Protein AF-A0A9E2B7K2-F1 (afdb_monomer)

Solvent-accessible surface area (backbone atoms only — not comparable to full-atom values): 5630 Å² total; per-residue (Å²): 133,81,83,79,79,67,84,78,47,49,92,64,52,35,72,87,62,31,45,34,38,40,32,22,18,35,47,49,68,84,47,59,62,94,81,31,97,76,10,60,50,76,37,79,56,21,29,41,33,19,33,96,91,39,82,70,49,77,45,58,26,92,78,35,62,93,36,62,36,91,84,44,46,76,45,84,40,73,95,38,82,48,60,77,82,86,84,85,91,80,132

Sequence (91 aa):
MADHFMTIVASSLDNDSCDTAIRASFLHFKFDPDKSGNAHEYLDDGLLILRQGHVQMLVEAAEWIDHLPDGTVFYDYSGRLVMPGFIDTHT

Radius of gyration: 14.84 Å; Cα contacts (8 Å, |Δi|>4): 156; chains: 1; bounding box: 31×30×40 Å

Foldseek 3Di:
DDPPPPPDAQQRDELQQAQEKEWEWEKEACDDVVVDVPRMDIALTWMFGDDPNDTPDIGHCVRHVVSHYPNRHYHYPYVDYDYPDDDDPDD

Secondary structure (DSSP, 8-state):
---------GGG--TTT-SEEEEEEEEEESS-TTT-TT-EEEEEEEEEEEETTEEEEEEEHHHHGGGPPTT-EEEEEEEEEE-PPP--S--

Nearest PDB structures (foldseek):
  6ohc-assembly1_A  TM=8.811E-01  e=1.470E-04  Escherichia coli K-12
  6ohb-assembly2_D  TM=8.812E-01  e=2.316E-04  Escherichia coli K-12
  6ohc-assembly1_B  TM=8.826E-01  e=3.002E-04  Escherichia coli K-12
  6ohc-assembly2_C  TM=8.820E-01  e=4.154E-04  Escherichia coli K-12
  6ohc-assembly2_D  TM=8.862E-01  e=1.337E-03  Escherichia coli K-12

Mean predicted aligned error: 5.16 Å

pLDDT: mean 91.29, std 14.31, range [33.66, 98.81]

Structure (mmCIF, N/CA/C/O backbone):
data_AF-A0A9E2B7K2-F1
#
_entry.id   AF-A0A9E2B7K2-F1
#
loop_
_atom_site.group_PDB
_atom_site.id
_atom_site.type_symbol
_atom_site.label_atom_id
_atom_site.label_alt_id
_atom_site.label_comp_id
_atom_site.label_asym_id
_atom_site.label_entity_id
_atom_site.label_seq_id
_atom_site.pdbx_PDB_ins_code
_atom_site.Cartn_x
_atom_site.Cartn_y
_atom_site.Cartn_z
_atom_site.occupancy
_atom_site.B_iso_or_equiv
_atom_site.auth_seq_id
_atom_site.auth_comp_id
_atom_site.auth_asym_id
_atom_site.auth_atom_id
_atom_site.pdbx_PDB_model_num
ATOM 1 N N . MET A 1 1 ? 23.136 15.670 12.534 1.00 37.62 1 MET A N 1
ATOM 2 C CA . MET A 1 1 ? 21.727 15.372 12.845 1.00 37.62 1 MET A CA 1
ATOM 3 C C . MET A 1 1 ? 21.482 14.019 12.219 1.00 37.62 1 MET A C 1
ATOM 5 O O . MET A 1 1 ? 21.506 13.940 11.003 1.00 37.62 1 MET A O 1
ATOM 9 N N . ALA A 1 2 ? 21.559 12.954 13.013 1.00 33.66 2 ALA A N 1
ATOM 10 C CA . ALA A 1 2 ? 21.558 11.600 12.471 1.00 33.66 2 ALA A CA 1
ATOM 11 C C . ALA A 1 2 ? 20.144 11.271 11.989 1.00 33.66 2 ALA A C 1
ATOM 13 O O . ALA A 1 2 ? 19.215 11.342 12.792 1.00 33.66 2 ALA A O 1
ATOM 14 N N . ASP A 1 3 ? 20.002 10.942 10.706 1.00 41.84 3 ASP A N 1
ATOM 15 C CA . ASP A 1 3 ? 18.792 10.322 10.175 1.00 41.84 3 ASP A CA 1
ATOM 16 C C . ASP A 1 3 ? 18.603 8.993 10.904 1.00 41.84 3 ASP A C 1
ATOM 18 O O . ASP A 1 3 ? 19.312 8.012 10.675 1.00 41.84 3 ASP A O 1
ATOM 22 N N . HIS A 1 4 ? 17.684 8.993 11.863 1.00 44.53 4 HIS A N 1
ATOM 23 C CA . HIS A 1 4 ? 17.267 7.810 12.592 1.00 44.53 4 HIS A CA 1
ATOM 24 C C . HIS A 1 4 ? 16.289 7.039 11.700 1.00 44.53 4 HIS A C 1
ATOM 26 O O . HIS A 1 4 ? 15.097 6.977 11.976 1.00 44.53 4 HIS A O 1
ATOM 32 N N . PHE A 1 5 ? 16.787 6.467 10.600 1.00 47.41 5 PHE A N 1
ATOM 33 C CA . PHE A 1 5 ? 16.099 5.357 9.943 1.00 47.41 5 PHE A CA 1
ATOM 34 C C . PHE A 1 5 ? 16.204 4.158 10.892 1.00 47.41 5 PHE A C 1
ATOM 36 O O . PHE A 1 5 ? 17.077 3.301 10.762 1.00 47.41 5 PHE A O 1
ATOM 43 N N . MET A 1 6 ? 15.367 4.150 11.930 1.00 52.44 6 MET A N 1
ATOM 44 C CA . MET A 1 6 ? 15.090 2.928 12.662 1.00 52.44 6 MET A CA 1
ATOM 45 C C . MET A 1 6 ? 14.435 1.970 11.680 1.00 52.44 6 MET A C 1
ATOM 47 O O . MET A 1 6 ? 13.407 2.285 11.086 1.00 52.44 6 MET A O 1
ATOM 51 N N . THR A 1 7 ? 15.042 0.803 11.498 1.00 62.03 7 THR A N 1
ATOM 52 C CA . THR A 1 7 ? 14.355 -0.335 10.900 1.00 62.03 7 THR A CA 1
ATOM 53 C C . THR A 1 7 ? 13.177 -0.667 11.808 1.00 62.03 7 THR A C 1
ATOM 55 O O . THR A 1 7 ? 13.356 -1.303 12.846 1.00 62.03 7 THR A O 1
ATOM 58 N N . ILE A 1 8 ? 11.988 -0.181 11.457 1.00 68.62 8 ILE A N 1
ATOM 59 C CA . ILE A 1 8 ? 10.749 -0.569 12.125 1.00 68.62 8 ILE A CA 1
ATOM 60 C C . ILE A 1 8 ? 10.543 -2.055 11.826 1.00 68.62 8 ILE A C 1
ATOM 62 O O . ILE A 1 8 ? 10.646 -2.484 10.677 1.00 68.62 8 ILE A O 1
ATOM 66 N N . VAL A 1 9 ? 10.297 -2.842 12.869 1.00 79.94 9 VAL A N 1
ATOM 67 C CA . VAL A 1 9 ? 9.894 -4.250 12.775 1.00 79.94 9 VAL A CA 1
ATOM 68 C C . VAL A 1 9 ? 8.442 -4.360 13.228 1.00 79.94 9 VAL A C 1
ATOM 70 O O . VAL A 1 9 ? 7.982 -3.502 13.974 1.00 79.94 9 VAL A O 1
ATOM 73 N N . ALA A 1 10 ?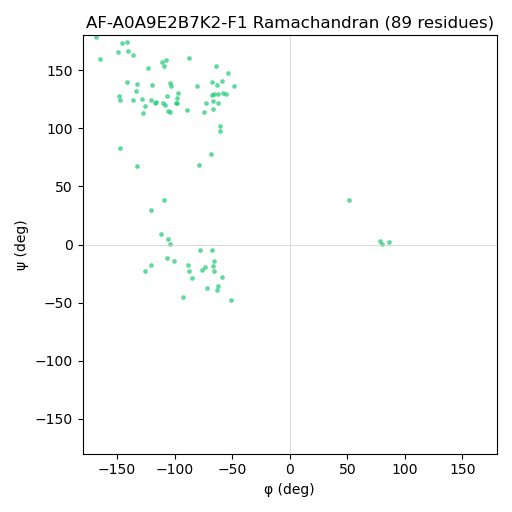 7.714 -5.398 12.811 1.00 78.50 10 ALA A N 1
ATOM 74 C CA . ALA A 1 10 ? 6.268 -5.480 13.044 1.00 78.50 10 ALA A CA 1
ATOM 75 C C . ALA A 1 10 ? 5.886 -5.248 14.514 1.00 78.50 10 ALA A C 1
ATOM 77 O O . ALA A 1 10 ? 5.085 -4.376 14.826 1.00 78.50 1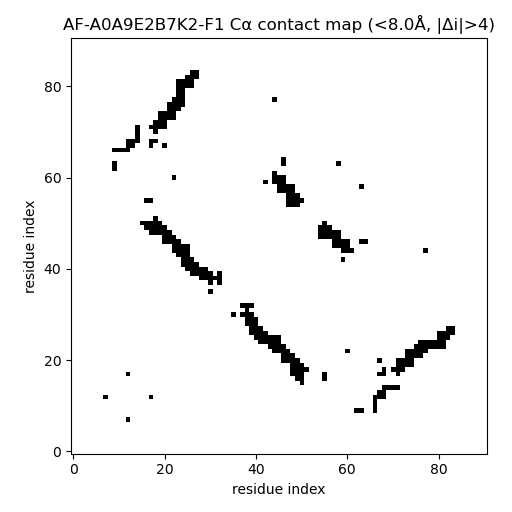0 ALA A O 1
ATOM 78 N N . SER A 1 11 ? 6.578 -5.911 15.442 1.00 82.31 11 SER A N 1
ATOM 79 C CA . SER A 1 11 ? 6.345 -5.770 16.883 1.00 82.31 11 SER A CA 1
ATOM 80 C C . SER A 1 11 ? 6.708 -4.404 17.487 1.00 82.31 11 SER A C 1
ATOM 82 O O . SER A 1 11 ? 6.532 -4.225 18.688 1.00 82.31 11 SER A O 1
ATOM 84 N N . SER A 1 12 ? 7.282 -3.481 16.713 1.00 87.00 12 SER A N 1
ATOM 85 C CA . SER A 1 12 ? 7.657 -2.136 17.154 1.00 87.00 12 SER A CA 1
ATOM 86 C C . SER A 1 12 ? 6.816 -1.031 16.514 1.00 87.00 12 SER A C 1
ATOM 88 O O . SER A 1 12 ? 7.199 0.129 16.639 1.00 87.00 12 SER A O 1
ATOM 90 N N . LEU A 1 13 ? 5.732 -1.357 15.796 1.00 89.19 13 LEU A N 1
ATOM 91 C CA . LEU A 1 13 ? 4.805 -0.333 15.317 1.00 89.19 13 LEU A CA 1
ATOM 92 C C . LEU A 1 13 ? 4.161 0.390 16.505 1.00 89.19 13 LEU A C 1
ATOM 94 O O . LEU A 1 13 ? 3.738 -0.234 17.478 1.00 89.19 13 LEU A O 1
ATOM 98 N N . ASP A 1 14 ? 4.053 1.708 16.402 1.00 90.56 14 ASP A N 1
ATOM 99 C CA . ASP A 1 14 ? 3.430 2.571 17.402 1.00 90.56 14 ASP A CA 1
ATOM 100 C C . ASP A 1 14 ? 2.713 3.760 16.743 1.00 90.56 14 ASP A C 1
ATOM 102 O O . ASP A 1 14 ? 2.806 3.980 15.534 1.00 90.56 14 ASP A O 1
ATOM 106 N N . ASN A 1 15 ? 1.984 4.549 17.533 1.00 89.00 15 ASN A N 1
ATOM 107 C CA . ASN A 1 15 ? 1.190 5.674 17.022 1.00 89.00 15 ASN A CA 1
ATOM 108 C C . ASN A 1 15 ? 2.049 6.812 16.426 1.00 89.00 15 ASN A C 1
ATOM 110 O O . ASN A 1 15 ? 1.519 7.700 15.749 1.00 89.00 15 ASN A O 1
ATOM 114 N N . ASP A 1 16 ? 3.361 6.817 16.678 1.00 89.56 16 ASP A N 1
ATOM 115 C CA . ASP A 1 16 ? 4.286 7.784 16.089 1.00 89.56 16 ASP A CA 1
ATOM 116 C C . ASP A 1 16 ? 4.753 7.344 14.700 1.00 89.56 16 ASP A C 1
ATOM 118 O O . ASP A 1 16 ? 4.996 8.200 13.847 1.00 89.56 16 ASP A O 1
ATOM 122 N N . SER A 1 17 ? 4.792 6.035 14.449 1.00 89.12 17 SER A N 1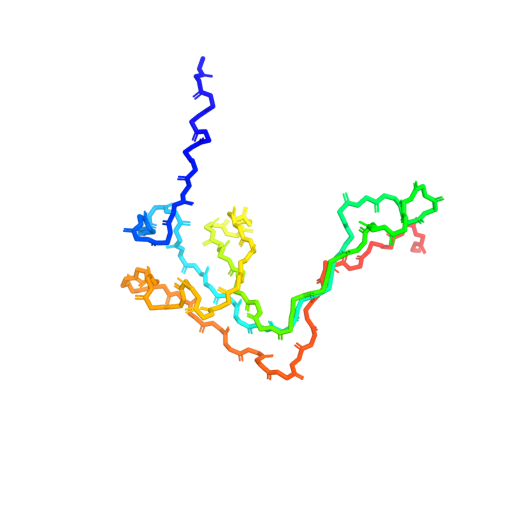
ATOM 123 C CA . SER A 1 17 ? 5.177 5.415 13.180 1.00 89.12 17 SER A CA 1
ATOM 124 C C . SER A 1 17 ? 3.999 4.964 12.309 1.00 89.12 17 SER A C 1
ATOM 126 O O . SER A 1 17 ? 4.188 4.727 11.119 1.00 89.12 17 SER A O 1
ATOM 128 N N . CYS A 1 18 ? 2.777 4.890 12.841 1.00 96.25 18 CYS A N 1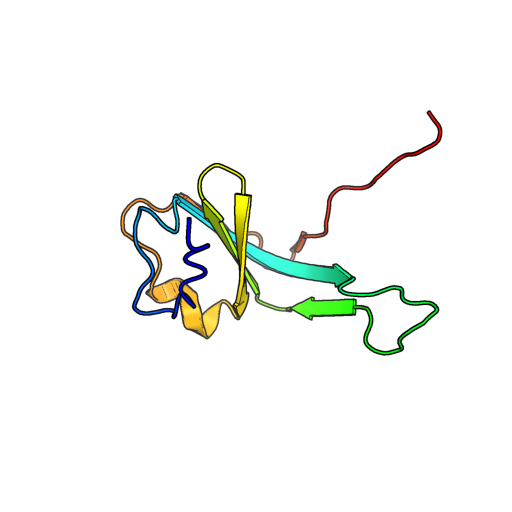
ATOM 129 C CA . CYS A 1 18 ? 1.584 4.526 12.078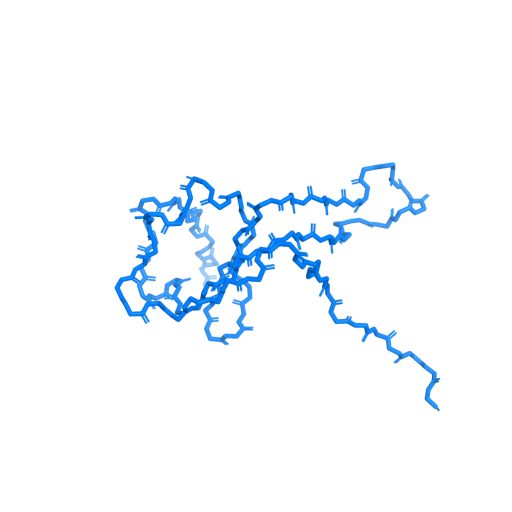 1.00 96.25 18 CYS A CA 1
ATOM 130 C C . CYS A 1 18 ? 0.334 5.246 12.599 1.00 96.25 18 CYS A C 1
ATOM 132 O O . CYS A 1 18 ? -0.018 5.138 13.769 1.00 96.25 18 CYS A O 1
ATOM 134 N N . ASP A 1 19 ? -0.361 5.963 11.711 1.00 97.19 19 ASP A N 1
ATOM 135 C CA . ASP A 1 19 ? -1.716 6.475 11.975 1.00 97.19 19 ASP A CA 1
ATOM 136 C C . ASP A 1 19 ? -2.765 5.959 10.981 1.00 97.19 19 ASP A C 1
ATOM 138 O O . ASP A 1 19 ? -3.964 6.005 11.265 1.00 97.19 19 ASP A O 1
ATOM 142 N N . THR A 1 20 ? -2.328 5.441 9.831 1.00 98.50 20 THR A N 1
ATOM 143 C CA . THR A 1 20 ? -3.196 4.902 8.786 1.00 98.50 20 THR A CA 1
ATOM 144 C C . THR A 1 20 ? -2.568 3.653 8.180 1.00 98.50 20 THR A C 1
ATOM 146 O O . THR A 1 20 ? -1.366 3.621 7.909 1.00 98.50 20 THR A O 1
ATOM 149 N N . ALA A 1 21 ? -3.391 2.644 7.909 1.00 98.44 21 ALA A N 1
ATOM 150 C CA . ALA A 1 21 ? -2.990 1.431 7.216 1.00 98.44 21 ALA A CA 1
ATOM 151 C C . ALA A 1 21 ? -3.997 1.075 6.111 1.00 98.44 21 ALA A C 1
ATOM 153 O O . ALA A 1 21 ? -5.211 1.194 6.296 1.00 98.44 21 ALA A O 1
ATOM 154 N N . ILE A 1 22 ? -3.496 0.657 4.948 1.00 98.75 22 ILE A N 1
ATOM 155 C CA . ILE A 1 22 ? -4.313 0.306 3.777 1.00 98.75 22 ILE A CA 1
ATOM 156 C C . ILE A 1 22 ? -3.954 -1.108 3.324 1.00 98.75 22 ILE A C 1
ATOM 158 O O . ILE A 1 22 ? -2.813 -1.345 2.934 1.00 98.75 22 ILE A O 1
ATOM 162 N N . ARG A 1 23 ? -4.921 -2.030 3.330 1.00 98.69 23 ARG A N 1
ATOM 163 C CA . ARG A 1 23 ? -4.763 -3.392 2.800 1.00 98.69 23 ARG A CA 1
ATOM 164 C C . ARG A 1 23 ? -5.313 -3.486 1.379 1.00 98.69 23 ARG A C 1
ATOM 166 O O . ARG A 1 23 ? -6.439 -3.057 1.135 1.00 98.69 23 ARG A O 1
ATOM 173 N N . ALA A 1 24 ? -4.538 -4.034 0.448 1.00 98.81 24 ALA A N 1
ATOM 174 C CA . ALA A 1 24 ? -4.934 -4.233 -0.949 1.00 98.81 24 ALA A CA 1
ATOM 175 C C . ALA A 1 24 ? -3.929 -5.137 -1.680 1.00 98.81 24 ALA A C 1
ATOM 177 O O . ALA A 1 24 ? -2.888 -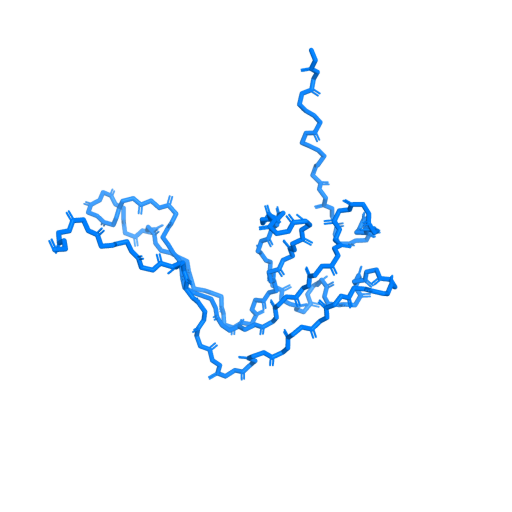5.487 -1.128 1.00 98.81 24 ALA A O 1
ATOM 178 N N . SER A 1 25 ? -4.186 -5.423 -2.956 1.00 98.81 25 SER A N 1
ATOM 179 C CA . SER A 1 25 ? -3.110 -5.814 -3.868 1.00 98.81 25 SER A CA 1
ATOM 180 C C . SER A 1 25 ? -2.387 -4.552 -4.350 1.00 98.81 25 SER A C 1
ATOM 182 O O . SER A 1 25 ? -3.035 -3.562 -4.706 1.00 98.81 25 SER A O 1
ATOM 184 N N . PHE A 1 26 ? -1.056 -4.562 -4.383 1.00 98.75 26 PHE A N 1
ATOM 185 C CA . PHE A 1 26 ? -0.231 -3.415 -4.770 1.00 98.75 26 PHE A CA 1
ATOM 186 C C . PHE A 1 26 ? 0.632 -3.738 -5.982 1.00 98.75 26 PHE A C 1
ATOM 188 O O . PHE A 1 26 ? 1.255 -4.794 -6.039 1.00 98.75 26 PHE A O 1
ATOM 195 N N . LEU A 1 27 ? 0.720 -2.797 -6.923 1.00 98.25 27 LEU A N 1
ATOM 196 C CA . LEU A 1 27 ? 1.680 -2.834 -8.026 1.00 98.25 27 LEU A CA 1
ATOM 197 C C . LEU A 1 27 ? 2.447 -1.515 -8.081 1.00 98.25 27 LEU A C 1
ATOM 199 O O . LEU A 1 27 ? 1.852 -0.441 -8.191 1.00 98.25 27 LEU A O 1
ATOM 203 N N . HIS A 1 28 ? 3.775 -1.597 -8.053 1.00 97.62 28 HIS A N 1
ATOM 204 C CA . HIS A 1 28 ? 4.647 -0.434 -8.206 1.00 97.62 28 HIS A CA 1
ATOM 205 C C . HIS A 1 28 ? 5.970 -0.794 -8.877 1.00 97.62 28 HIS A C 1
ATOM 207 O O . HIS A 1 28 ? 6.325 -1.965 -9.010 1.00 97.62 28 HIS A O 1
ATOM 213 N N . PHE A 1 29 ? 6.693 0.233 -9.318 1.00 96.62 29 PHE A N 1
ATOM 214 C CA . PHE A 1 29 ? 8.003 0.093 -9.941 1.00 96.62 29 PHE A CA 1
ATOM 215 C C . PHE A 1 29 ? 9.077 0.646 -9.005 1.00 96.62 29 PHE A C 1
ATOM 217 O O . PHE A 1 29 ? 9.042 1.815 -8.629 1.00 96.62 29 PHE A O 1
ATOM 224 N N . LYS A 1 30 ? 10.042 -0.202 -8.649 1.00 94.94 30 LYS A N 1
ATOM 225 C CA . LYS A 1 30 ? 11.213 0.140 -7.827 1.00 94.94 30 LYS A CA 1
ATOM 226 C C . LYS A 1 30 ? 12.375 0.655 -8.673 1.00 94.94 30 LYS A C 1
ATOM 228 O O . LYS A 1 30 ? 13.242 1.362 -8.166 1.00 94.94 30 LYS A O 1
ATOM 233 N N . PHE A 1 31 ? 12.397 0.299 -9.958 1.00 95.88 31 PHE A N 1
ATOM 234 C CA . PHE A 1 31 ? 13.440 0.689 -10.902 1.00 95.88 31 PHE A CA 1
ATOM 235 C C . PHE A 1 31 ? 12.855 0.998 -12.280 1.00 95.88 31 PHE A C 1
ATOM 237 O O . PHE 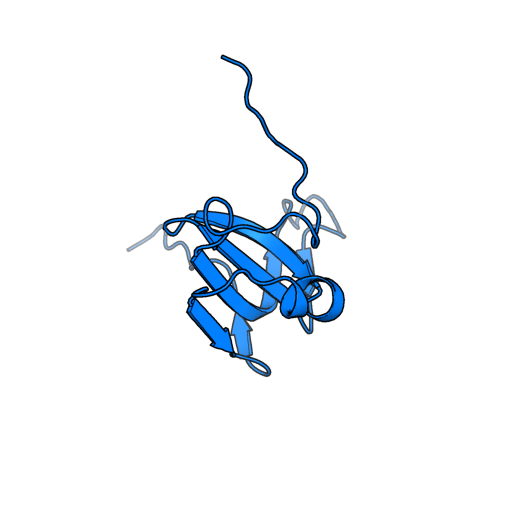A 1 31 ? 11.677 0.777 -12.545 1.00 95.88 31 PHE A O 1
ATOM 244 N N . ASP A 1 32 ? 13.720 1.482 -13.164 1.00 95.31 32 ASP A N 1
ATOM 245 C CA . ASP A 1 32 ? 13.430 1.660 -14.582 1.00 95.31 32 ASP A CA 1
ATOM 246 C C . ASP A 1 32 ? 13.235 0.284 -15.264 1.00 95.31 32 ASP A C 1
ATOM 248 O O . ASP A 1 32 ? 14.184 -0.515 -15.287 1.00 95.31 32 ASP A O 1
ATOM 252 N N . PRO A 1 33 ? 12.035 -0.023 -15.795 1.00 94.25 33 PRO A N 1
ATOM 253 C CA . PRO A 1 33 ? 11.740 -1.313 -16.415 1.00 94.25 33 PRO A CA 1
ATOM 254 C C . PRO A 1 33 ? 12.528 -1.583 -17.696 1.00 94.25 33 PRO A C 1
ATOM 256 O O . PRO A 1 33 ? 12.772 -2.748 -18.005 1.00 94.25 33 PRO A O 1
ATOM 259 N N . ASP A 1 34 ? 13.024 -0.552 -18.382 1.00 95.56 34 ASP A N 1
ATOM 260 C CA . ASP A 1 34 ? 13.876 -0.745 -19.561 1.00 95.56 34 ASP A CA 1
ATOM 261 C C . ASP A 1 34 ? 15.286 -1.218 -19.175 1.00 95.56 34 ASP A C 1
ATOM 263 O O . ASP A 1 34 ? 16.024 -1.766 -19.996 1.00 95.56 34 ASP A O 1
ATOM 267 N N . LYS A 1 35 ? 15.677 -1.017 -17.910 1.00 94.50 35 LYS A N 1
ATOM 268 C CA . LYS A 1 35 ? 17.017 -1.334 -17.394 1.00 94.50 35 LYS A CA 1
ATOM 269 C C . LYS A 1 35 ? 17.048 -2.563 -16.490 1.00 94.50 35 LYS A C 1
ATOM 271 O O . LYS A 1 35 ? 18.137 -3.036 -16.168 1.00 94.50 35 LYS A O 1
ATOM 276 N N . SER A 1 36 ? 15.896 -3.075 -16.056 1.00 93.25 36 SER A N 1
ATOM 277 C CA . SER A 1 36 ? 15.814 -4.202 -15.123 1.00 93.25 36 SER A CA 1
ATOM 278 C C . SER A 1 36 ? 14.570 -5.058 -15.355 1.00 93.25 36 SER A C 1
ATOM 280 O O . SER A 1 36 ? 13.447 -4.570 -15.288 1.00 93.25 36 SER A O 1
ATOM 282 N N . GLY A 1 37 ? 14.762 -6.373 -15.509 1.00 88.94 37 GLY A N 1
ATOM 283 C CA . GLY A 1 37 ? 13.655 -7.339 -15.556 1.00 88.94 37 GLY A CA 1
ATOM 284 C C . GLY A 1 37 ? 12.886 -7.471 -14.232 1.00 88.94 37 GLY A C 1
ATOM 285 O O . GLY A 1 37 ? 11.738 -7.899 -14.235 1.00 88.94 37 GLY A O 1
ATOM 286 N N . ASN A 1 38 ? 13.487 -7.038 -13.116 1.00 93.06 38 ASN A N 1
ATOM 287 C CA . ASN A 1 38 ? 12.887 -7.029 -11.775 1.00 93.06 38 ASN A CA 1
ATOM 288 C C . ASN A 1 38 ? 12.576 -5.591 -11.323 1.00 93.06 38 ASN A C 1
ATOM 290 O O . ASN A 1 38 ? 12.823 -5.210 -10.179 1.00 93.06 38 ASN A O 1
ATOM 294 N N . ALA A 1 39 ? 12.121 -4.754 -12.256 1.00 96.56 39 ALA A N 1
ATOM 295 C CA . ALA A 1 39 ? 11.820 -3.353 -11.988 1.00 96.56 39 ALA A CA 1
ATOM 296 C C . ALA A 1 39 ? 10.506 -3.134 -11.240 1.00 96.56 39 ALA A C 1
ATOM 298 O O . ALA A 1 39 ? 10.347 -2.085 -10.621 1.00 96.56 39 ALA A O 1
ATOM 299 N N . HIS A 1 40 ? 9.586 -4.095 -11.293 1.00 96.44 40 HIS A N 1
ATOM 300 C CA . HIS A 1 40 ? 8.295 -4.013 -10.627 1.00 96.44 40 HIS A CA 1
ATOM 301 C C . HIS A 1 40 ? 8.230 -4.944 -9.422 1.00 96.44 40 HIS A C 1
ATOM 303 O O . HIS A 1 40 ? 8.977 -5.917 -9.311 1.00 96.44 40 HIS A O 1
ATOM 309 N N . GLU A 1 41 ? 7.308 -4.634 -8.530 1.00 97.06 41 GLU A N 1
ATOM 310 C CA . GLU A 1 41 ? 6.916 -5.487 -7.428 1.00 97.06 41 GLU A CA 1
ATOM 311 C C . GLU A 1 41 ? 5.391 -5.523 -7.368 1.00 97.06 41 GLU A C 1
ATOM 313 O O . GLU A 1 41 ? 4.725 -4.488 -7.469 1.00 97.06 41 GLU A O 1
ATOM 318 N N . TYR A 1 42 ? 4.867 -6.739 -7.251 1.00 97.75 42 TYR A N 1
ATOM 319 C CA . TYR A 1 42 ? 3.458 -7.018 -7.038 1.00 97.75 42 TYR A CA 1
ATOM 320 C C . TYR A 1 42 ? 3.308 -7.716 -5.687 1.00 97.75 42 TYR A C 1
ATOM 322 O O . TYR A 1 42 ? 3.918 -8.766 -5.485 1.00 97.75 42 TYR A O 1
ATOM 330 N N . LEU A 1 43 ? 2.516 -7.136 -4.786 1.00 97.94 43 LEU A N 1
ATOM 331 C CA . LEU A 1 43 ? 2.083 -7.774 -3.541 1.00 97.94 43 LEU A CA 1
ATOM 332 C C . LEU A 1 43 ? 0.604 -8.103 -3.692 1.00 97.94 43 LEU A C 1
ATOM 334 O O . LEU A 1 43 ? -0.203 -7.199 -3.905 1.00 97.94 43 LEU A O 1
ATOM 338 N N . ASP A 1 44 ? 0.250 -9.380 -3.586 1.00 98.19 44 ASP A N 1
ATOM 339 C CA . ASP A 1 44 ? -1.143 -9.817 -3.730 1.00 98.19 44 ASP A CA 1
ATOM 340 C C . ASP A 1 44 ? -1.997 -9.408 -2.521 1.00 98.19 44 ASP A C 1
ATOM 342 O O . ASP A 1 44 ? -3.141 -8.982 -2.685 1.00 98.19 44 ASP A O 1
ATOM 346 N N . ASP A 1 45 ? -1.407 -9.465 -1.323 1.00 98.44 45 ASP A N 1
ATOM 347 C CA . ASP A 1 45 ? -2.033 -9.116 -0.048 1.00 98.44 45 ASP A CA 1
ATOM 348 C C . ASP A 1 45 ? -1.114 -8.208 0.785 1.00 98.44 45 ASP A C 1
ATOM 350 O O . ASP A 1 45 ? -0.565 -8.592 1.817 1.00 98.44 45 ASP A O 1
ATOM 354 N N . GLY A 1 46 ? -0.906 -6.986 0.296 1.00 98.38 46 GLY A N 1
ATOM 355 C CA . GLY A 1 46 ? -0.041 -6.007 0.942 1.00 98.38 46 GLY A CA 1
ATOM 356 C C . GLY A 1 46 ? -0.758 -5.158 1.992 1.00 98.38 46 GLY A C 1
ATOM 357 O O . GLY A 1 46 ? -1.980 -4.990 1.978 1.00 98.38 46 GLY A O 1
ATOM 358 N N . LEU A 1 47 ? 0.039 -4.557 2.870 1.00 98.50 47 LEU A N 1
ATOM 359 C CA . LEU A 1 47 ? -0.355 -3.556 3.850 1.00 98.50 47 LEU A CA 1
ATOM 360 C C . LEU A 1 47 ? 0.556 -2.332 3.705 1.00 98.50 47 LEU A C 1
ATOM 362 O O . LEU A 1 47 ? 1.760 -2.395 3.955 1.00 98.50 47 LEU A O 1
ATOM 366 N N . LEU A 1 48 ? -0.020 -1.212 3.278 1.00 98.38 48 LEU A N 1
ATOM 367 C CA . LEU A 1 48 ? 0.662 0.074 3.203 1.00 98.38 48 LEU A CA 1
ATOM 368 C C . LEU A 1 48 ? 0.490 0.810 4.531 1.00 98.38 48 LEU A C 1
ATOM 370 O O . LEU A 1 48 ? -0.626 1.181 4.893 1.00 98.38 48 LEU A O 1
ATOM 374 N N . ILE A 1 49 ? 1.599 1.034 5.229 1.00 98.00 49 ILE A N 1
ATOM 375 C CA . ILE A 1 49 ? 1.654 1.722 6.518 1.00 98.00 49 ILE A CA 1
ATOM 376 C C . ILE A 1 49 ? 2.041 3.179 6.275 1.00 98.00 49 ILE A C 1
ATOM 378 O O . ILE A 1 49 ? 3.058 3.480 5.638 1.00 98.00 49 ILE A O 1
ATOM 382 N N . LEU A 1 50 ? 1.216 4.087 6.789 1.00 97.69 50 LEU A N 1
ATOM 383 C CA . LEU A 1 50 ? 1.368 5.523 6.627 1.00 97.69 50 LEU A CA 1
ATOM 384 C C . LEU A 1 50 ? 1.453 6.228 7.979 1.00 97.69 50 LEU A C 1
ATOM 386 O O . LEU A 1 50 ? 0.841 5.820 8.971 1.00 97.69 50 LEU A O 1
ATOM 390 N N . ARG A 1 51 ? 2.148 7.363 7.961 1.00 96.75 51 ARG A N 1
ATOM 391 C CA . ARG A 1 51 ? 2.142 8.346 9.037 1.00 96.75 51 ARG A CA 1
ATOM 392 C C . ARG A 1 51 ? 2.025 9.741 8.451 1.00 96.75 51 ARG A C 1
ATOM 394 O O . ARG A 1 51 ? 2.839 10.122 7.612 1.00 96.75 51 ARG A O 1
ATOM 401 N N . GLN A 1 52 ? 1.022 10.502 8.884 1.00 96.38 52 GLN A N 1
ATOM 402 C CA . GLN A 1 52 ? 0.790 11.887 8.457 1.00 96.38 52 GLN A CA 1
ATOM 403 C C . GLN A 1 52 ? 0.773 12.049 6.926 1.00 96.38 52 GLN A C 1
ATOM 405 O O . GLN A 1 52 ? 1.301 13.014 6.382 1.00 96.38 52 GLN A O 1
ATOM 410 N N . GLY A 1 53 ? 0.189 11.079 6.217 1.00 95.81 53 GLY A N 1
ATOM 411 C CA . GLY A 1 53 ? 0.117 11.075 4.751 1.00 95.81 53 GLY A CA 1
ATOM 412 C C . GLY A 1 53 ? 1.404 10.655 4.028 1.00 95.8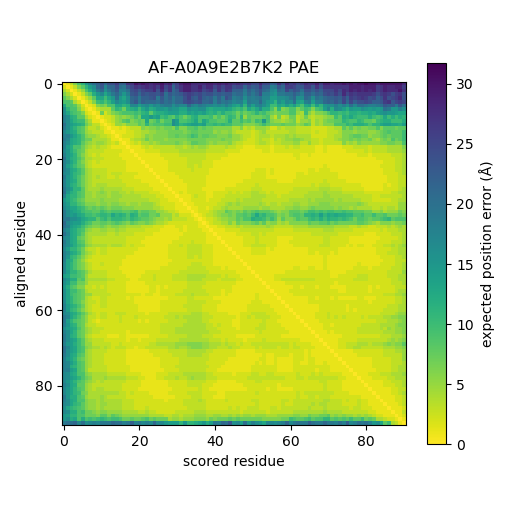1 53 GLY A C 1
ATOM 413 O O . GLY A 1 53 ? 1.421 10.642 2.799 1.00 95.81 53 GLY A O 1
ATOM 414 N N . HIS A 1 54 ? 2.460 10.275 4.750 1.00 96.56 54 HIS A N 1
ATOM 415 C CA . HIS A 1 54 ? 3.705 9.764 4.181 1.00 96.56 54 HIS A CA 1
ATOM 416 C C . HIS A 1 54 ? 3.810 8.246 4.328 1.00 96.56 54 HIS A C 1
ATOM 418 O O . HIS A 1 54 ? 3.491 7.693 5.382 1.00 96.56 54 HIS A O 1
ATOM 424 N N . VAL A 1 55 ? 4.303 7.585 3.278 1.00 96.44 55 VAL A N 1
ATOM 425 C CA . VAL A 1 55 ? 4.596 6.147 3.295 1.00 96.44 55 VAL A CA 1
ATOM 426 C C . VAL A 1 55 ? 5.750 5.873 4.247 1.00 96.44 55 VAL A C 1
ATOM 428 O O . VAL A 1 55 ? 6.834 6.424 4.070 1.00 96.44 55 VAL A O 1
ATOM 431 N N . GLN A 1 56 ? 5.510 5.006 5.228 1.00 95.81 56 GLN A N 1
ATOM 432 C CA . GLN A 1 56 ? 6.557 4.474 6.097 1.00 95.81 56 GLN A CA 1
ATOM 433 C C . GLN A 1 56 ? 7.085 3.157 5.537 1.00 95.81 56 GLN A C 1
ATOM 435 O O . GLN A 1 56 ? 8.294 2.962 5.448 1.00 95.81 56 GLN A O 1
ATOM 440 N N . MET A 1 57 ? 6.181 2.273 5.105 1.00 95.94 57 MET A N 1
ATOM 441 C CA . MET A 1 57 ? 6.535 1.002 4.475 1.00 95.94 57 MET A CA 1
ATOM 442 C C . MET A 1 57 ? 5.352 0.355 3.755 1.00 95.94 57 MET A C 1
ATOM 444 O O . MET A 1 57 ? 4.192 0.642 4.049 1.00 95.94 57 MET A O 1
ATOM 448 N N . LEU A 1 58 ? 5.676 -0.546 2.830 1.00 97.38 58 LEU A N 1
ATOM 449 C CA . LEU A 1 58 ? 4.759 -1.484 2.194 1.00 97.38 58 LEU A CA 1
ATOM 450 C C . LEU A 1 58 ? 5.262 -2.899 2.501 1.00 97.38 58 LEU A C 1
ATOM 452 O O . LEU A 1 58 ? 6.426 -3.199 2.236 1.00 97.38 58 LEU A O 1
ATOM 456 N N . VAL A 1 59 ? 4.408 -3.729 3.093 1.00 97.06 59 VAL A N 1
ATOM 457 C CA . VAL A 1 59 ? 4.765 -5.045 3.650 1.00 97.06 59 VAL A CA 1
ATOM 458 C C . VAL A 1 59 ? 3.669 -6.075 3.372 1.00 97.06 59 VAL A C 1
ATOM 460 O O . VAL A 1 59 ? 2.563 -5.702 2.987 1.00 97.06 59 VAL A O 1
ATOM 463 N N . GLU A 1 60 ? 3.949 -7.364 3.569 1.00 97.62 60 GLU A N 1
ATOM 464 C CA . GLU A 1 60 ? 2.931 -8.425 3.507 1.00 97.62 60 GLU A CA 1
ATOM 465 C C . GLU A 1 60 ? 1.941 -8.283 4.671 1.00 97.62 60 GLU A C 1
ATOM 467 O O . GLU A 1 60 ? 2.342 -8.191 5.834 1.00 97.62 60 GLU A O 1
ATOM 472 N N . ALA A 1 61 ? 0.636 -8.279 4.391 1.00 97.56 61 ALA A N 1
ATOM 473 C CA . ALA A 1 61 ? -0.375 -7.994 5.408 1.00 97.56 61 ALA A CA 1
ATOM 474 C C . ALA A 1 61 ? -0.381 -9.029 6.539 1.00 97.56 61 ALA A C 1
ATOM 476 O O . ALA A 1 61 ? -0.507 -8.658 7.706 1.00 97.56 61 ALA A O 1
ATOM 477 N N . ALA A 1 62 ? -0.191 -10.309 6.208 1.00 96.44 62 ALA A N 1
ATOM 478 C CA . ALA A 1 62 ? -0.224 -11.410 7.170 1.00 96.44 62 ALA A CA 1
ATOM 479 C C . ALA A 1 62 ? 0.817 -11.278 8.297 1.00 96.44 62 ALA A C 1
ATOM 481 O O . ALA A 1 62 ? 0.592 -11.780 9.393 1.00 96.44 62 ALA A O 1
ATOM 482 N N . GLU A 1 63 ? 1.941 -10.607 8.041 1.00 94.94 63 GLU A N 1
ATOM 483 C CA . GLU A 1 63 ? 3.011 -10.429 9.027 1.00 94.94 63 GLU A CA 1
ATOM 484 C C . GLU A 1 63 ? 2.820 -9.186 9.910 1.00 94.94 63 GLU A C 1
ATOM 486 O O . GLU A 1 63 ? 3.451 -9.090 10.960 1.00 94.94 63 GLU A O 1
ATOM 491 N N . TRP A 1 64 ? 1.979 -8.227 9.502 1.00 96.50 64 TRP A N 1
ATOM 492 C CA . TRP A 1 64 ? 1.949 -6.883 10.100 1.00 96.50 64 TRP A CA 1
ATOM 493 C C . TRP A 1 64 ? 0.578 -6.436 10.602 1.00 96.50 64 TRP A C 1
ATOM 495 O O . TRP A 1 64 ? 0.511 -5.572 11.473 1.00 96.50 64 TRP A O 1
ATOM 505 N N . ILE A 1 65 ? -0.516 -7.005 10.090 1.00 95.88 65 ILE A N 1
ATOM 506 C CA . ILE A 1 65 ? -1.872 -6.527 10.394 1.00 95.88 65 ILE A CA 1
ATOM 507 C C . ILE A 1 65 ? -2.224 -6.634 11.885 1.00 95.88 65 ILE A C 1
ATOM 509 O O . ILE A 1 65 ? -2.854 -5.732 12.431 1.00 95.88 65 ILE A O 1
ATOM 513 N N . ASP A 1 66 ? -1.740 -7.678 12.560 1.00 95.81 66 ASP A N 1
ATOM 514 C CA . ASP A 1 66 ? -1.976 -7.910 13.992 1.00 95.81 66 ASP A CA 1
ATOM 515 C C . ASP A 1 66 ? -1.100 -7.028 14.900 1.00 95.81 66 ASP A C 1
ATOM 517 O O . ASP A 1 66 ? -1.247 -7.042 16.122 1.00 95.81 66 ASP A O 1
ATOM 521 N N . HIS A 1 67 ? -0.187 -6.252 14.312 1.00 95.50 67 HIS A N 1
ATOM 522 C CA . HIS A 1 67 ? 0.699 -5.329 15.016 1.00 95.50 67 HIS A CA 1
ATOM 523 C C . HIS A 1 67 ? 0.300 -3.859 14.845 1.00 95.50 67 HIS A C 1
ATOM 525 O O . HIS A 1 67 ? 1.025 -2.971 15.297 1.00 95.50 67 HIS A O 1
ATOM 531 N N . LEU A 1 68 ? -0.831 -3.582 14.188 1.00 96.31 68 LEU A N 1
ATOM 532 C CA . LEU A 1 68 ? -1.306 -2.216 14.018 1.00 96.31 68 LEU A CA 1
ATOM 533 C C . LEU A 1 68 ? -1.616 -1.575 15.386 1.00 96.31 68 LEU A C 1
ATOM 535 O O . LEU A 1 68 ? -2.345 -2.169 16.183 1.00 96.31 68 LEU A O 1
ATOM 539 N N . PRO A 1 69 ? -1.102 -0.365 15.662 1.00 95.50 69 PRO A N 1
ATOM 540 C CA . PRO A 1 69 ? -1.347 0.320 16.920 1.00 95.50 69 PRO A CA 1
ATOM 541 C C . PRO A 1 69 ? -2.819 0.684 17.119 1.00 95.50 69 PRO A C 1
ATOM 543 O O . PRO A 1 69 ? -3.558 0.940 16.158 1.00 95.50 69 PRO A O 1
ATOM 546 N N . ASP A 1 70 ? -3.232 0.790 18.381 1.00 94.44 70 ASP A N 1
ATOM 547 C CA . ASP A 1 70 ? -4.585 1.206 18.738 1.00 94.44 70 ASP A CA 1
ATOM 548 C C . ASP A 1 70 ? -4.919 2.590 18.159 1.00 94.44 70 ASP A C 1
ATOM 550 O O . ASP A 1 70 ? -4.194 3.573 18.335 1.00 94.44 70 ASP A O 1
ATOM 554 N N . GLY A 1 71 ? -6.077 2.676 17.501 1.00 95.19 71 GLY A N 1
ATOM 555 C CA . GLY A 1 71 ? -6.556 3.906 16.870 1.00 95.19 71 GLY A CA 1
ATOM 556 C C . GLY A 1 71 ? -6.053 4.138 15.443 1.00 95.19 71 GLY A C 1
ATOM 557 O O . GLY A 1 71 ? -6.432 5.148 14.851 1.00 95.19 71 GLY A O 1
ATOM 558 N N . THR A 1 72 ? -5.269 3.215 14.870 1.00 97.62 72 THR A N 1
ATOM 559 C CA . THR A 1 72 ? -4.909 3.241 13.443 1.00 97.62 72 THR A CA 1
ATOM 560 C C . THR A 1 72 ? -6.165 3.274 12.574 1.00 97.62 72 THR A C 1
ATOM 562 O O . THR A 1 72 ? -7.064 2.441 12.715 1.00 97.62 72 THR A O 1
ATOM 565 N N . VAL A 1 73 ? -6.227 4.214 11.631 1.00 98.38 73 VAL A N 1
ATOM 566 C CA . VAL A 1 73 ? -7.291 4.233 10.625 1.00 98.38 73 VAL A CA 1
ATOM 567 C C . VAL A 1 73 ? -7.012 3.135 9.605 1.00 98.38 73 VAL A C 1
ATOM 569 O O . VAL A 1 73 ? -6.030 3.201 8.869 1.00 98.38 73 VAL A O 1
ATOM 572 N N . PHE A 1 74 ? -7.880 2.128 9.548 1.00 98.31 74 PHE A N 1
ATOM 573 C CA . PHE A 1 74 ? -7.704 0.977 8.670 1.00 98.31 74 PHE A CA 1
ATOM 574 C C . PHE A 1 74 ? -8.662 1.015 7.476 1.00 98.31 74 PHE A C 1
ATOM 576 O O . PHE A 1 74 ? -9.878 1.126 7.646 1.00 98.31 74 PHE A O 1
ATOM 583 N N . TYR A 1 75 ? -8.112 0.882 6.269 1.00 98.62 75 TYR A N 1
ATOM 584 C CA . TYR A 1 75 ? -8.873 0.740 5.030 1.00 98.62 75 TYR A CA 1
ATOM 585 C C . TYR A 1 75 ? -8.605 -0.620 4.393 1.00 98.62 75 TYR A C 1
ATOM 587 O O . TYR A 1 75 ? -7.465 -0.934 4.054 1.00 98.62 75 TYR A O 1
ATOM 595 N N . ASP A 1 76 ? -9.667 -1.391 4.174 1.00 98.50 76 ASP A N 1
ATOM 596 C CA . ASP A 1 76 ? -9.598 -2.669 3.472 1.00 98.50 76 ASP A CA 1
ATOM 597 C C . ASP A 1 76 ? -10.132 -2.528 2.041 1.00 98.50 76 ASP A C 1
ATOM 599 O O . ASP A 1 76 ? -11.315 -2.257 1.808 1.00 98.50 76 ASP A O 1
ATOM 603 N N . TYR A 1 77 ? -9.233 -2.704 1.080 1.00 98.62 77 TYR A N 1
ATOM 604 C CA . TYR A 1 77 ? -9.512 -2.752 -0.346 1.00 98.62 77 TYR A CA 1
ATOM 605 C C . TYR A 1 77 ? -9.082 -4.093 -0.959 1.00 98.62 77 TYR A C 1
ATOM 607 O O . TYR A 1 77 ? -8.743 -4.134 -2.143 1.00 98.62 77 TYR A O 1
ATOM 615 N N . SER A 1 78 ? -9.105 -5.195 -0.200 1.00 97.00 78 SER A N 1
ATOM 616 C CA . SER A 1 78 ? -8.866 -6.5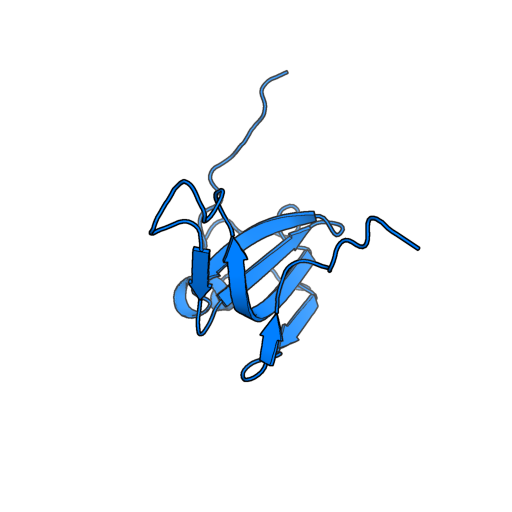38 -0.737 1.00 97.00 78 SER A CA 1
ATOM 617 C C . SER A 1 78 ? -9.693 -6.799 -2.006 1.00 97.00 78 SER A C 1
ATOM 619 O O . SER A 1 78 ? -10.871 -6.443 -2.109 1.00 97.00 78 SER A O 1
ATOM 621 N N . GLY A 1 79 ? -9.048 -7.396 -3.012 1.00 96.44 79 GLY A N 1
ATOM 622 C CA . GLY A 1 79 ? -9.619 -7.592 -4.349 1.00 96.44 79 GLY A CA 1
ATOM 623 C C . GLY A 1 79 ? -9.561 -6.360 -5.262 1.00 96.44 79 GLY A C 1
ATOM 624 O O . GLY A 1 79 ? -10.022 -6.431 -6.402 1.00 96.44 79 GLY A O 1
ATOM 625 N N . ARG A 1 80 ? -9.000 -5.235 -4.800 1.00 98.56 80 ARG A N 1
ATOM 626 C CA . ARG A 1 80 ? -8.670 -4.070 -5.633 1.00 98.56 80 ARG A CA 1
ATOM 627 C C . ARG A 1 80 ? -7.161 -3.938 -5.800 1.00 98.56 80 ARG A C 1
ATOM 629 O O . ARG A 1 80 ? -6.392 -4.320 -4.922 1.00 98.56 80 ARG A O 1
ATOM 636 N N . LEU A 1 81 ? -6.770 -3.322 -6.913 1.00 98.50 81 LEU A N 1
ATOM 637 C CA . LEU A 1 81 ? -5.386 -2.969 -7.206 1.00 98.50 81 LEU A CA 1
ATOM 638 C C . LEU A 1 81 ? -5.123 -1.503 -6.845 1.00 98.50 81 LEU A C 1
ATOM 640 O O . LEU A 1 81 ? -5.776 -0.606 -7.385 1.00 98.50 81 LEU A O 1
ATOM 644 N N . VAL A 1 82 ? -4.153 -1.267 -5.966 1.00 98.56 82 VAL A N 1
ATOM 645 C CA . VAL A 1 82 ? -3.626 0.061 -5.630 1.00 98.56 82 VAL A CA 1
ATOM 646 C C . VAL A 1 82 ? -2.279 0.261 -6.328 1.00 98.56 82 VAL A C 1
ATOM 648 O O . VAL A 1 82 ? -1.428 -0.627 -6.348 1.00 98.56 82 VAL A O 1
ATOM 651 N N . MET A 1 83 ? -2.086 1.444 -6.910 1.00 98.25 83 MET A N 1
ATOM 652 C CA . MET A 1 83 ? -0.865 1.839 -7.618 1.00 98.25 83 MET A CA 1
ATOM 653 C C . MET A 1 83 ? -0.473 3.271 -7.229 1.00 98.25 83 MET A C 1
ATOM 655 O O . MET A 1 83 ? -1.327 4.014 -6.729 1.00 98.25 83 MET A O 1
ATOM 659 N N . PRO A 1 84 ? 0.778 3.700 -7.487 1.00 98.00 84 PRO A N 1
ATOM 660 C CA . PRO A 1 84 ? 1.138 5.111 -7.421 1.00 98.00 84 PRO A CA 1
ATOM 661 C C . PRO A 1 84 ? 0.207 5.975 -8.282 1.00 98.00 84 PRO A C 1
ATOM 663 O O . PRO A 1 84 ? -0.269 5.541 -9.334 1.00 98.00 84 PRO A O 1
ATOM 666 N N . GLY A 1 85 ? -0.038 7.211 -7.842 1.00 97.00 85 GLY A N 1
ATOM 667 C CA . GLY A 1 85 ? -0.840 8.167 -8.604 1.00 97.00 85 GLY A CA 1
ATOM 668 C C . GLY A 1 85 ? -0.243 8.426 -9.990 1.00 97.00 85 GLY A C 1
ATOM 669 O O . GLY A 1 85 ? 0.975 8.520 -10.142 1.00 97.00 85 GLY A O 1
ATOM 670 N N . PHE A 1 86 ? -1.099 8.541 -11.005 1.00 96.44 86 PHE A N 1
ATOM 671 C CA . PHE A 1 86 ? -0.649 8.822 -12.365 1.00 96.44 86 PHE A CA 1
ATOM 672 C C . PHE A 1 86 ? -0.056 10.228 -12.485 1.00 96.44 86 PHE A C 1
ATOM 674 O O . PHE A 1 86 ? -0.575 11.187 -11.914 1.00 96.44 86 PHE A O 1
ATOM 681 N N . ILE A 1 87 ? 1.027 10.332 -13.256 1.00 96.50 87 ILE A N 1
ATOM 682 C CA . ILE A 1 87 ? 1.711 11.587 -13.562 1.00 96.50 87 ILE A CA 1
ATOM 683 C C . ILE A 1 87 ? 1.377 11.948 -15.007 1.00 96.50 87 ILE A C 1
ATOM 685 O O . ILE A 1 87 ? 1.767 11.233 -15.929 1.00 96.50 87 ILE A O 1
ATOM 689 N N . ASP A 1 88 ? 0.670 13.057 -15.192 1.00 96.12 88 ASP A N 1
ATOM 690 C CA . ASP A 1 88 ? 0.434 13.657 -16.501 1.00 96.12 88 ASP A CA 1
ATOM 691 C C . ASP A 1 88 ? 1.427 14.805 -16.710 1.00 96.12 88 ASP A C 1
ATOM 693 O O . ASP A 1 88 ? 1.509 15.729 -15.899 1.00 96.12 88 ASP A O 1
ATOM 697 N N . THR A 1 89 ? 2.223 14.720 -17.773 1.00 96.38 89 THR A N 1
ATOM 698 C CA . THR A 1 89 ? 3.235 15.725 -18.123 1.00 96.38 89 THR A CA 1
ATOM 699 C C . THR A 1 89 ? 2.807 16.619 -19.284 1.00 96.38 89 THR A C 1
ATOM 701 O O . THR A 1 89 ? 3.580 17.491 -19.686 1.00 96.38 89 THR A O 1
ATOM 704 N N . HIS A 1 90 ? 1.606 16.423 -19.833 1.00 91.44 90 HIS A N 1
ATOM 705 C CA . HIS A 1 90 ? 1.131 17.148 -21.003 1.00 91.44 90 HIS A CA 1
ATOM 706 C C . HIS A 1 90 ? -0.390 17.364 -20.962 1.00 91.44 90 HIS A C 1
ATOM 708 O O . HIS A 1 90 ? -1.165 16.657 -21.612 1.00 91.44 90 HIS A O 1
ATOM 714 N N . THR A 1 91 ? -0.779 18.417 -20.243 1.00 79.12 91 THR A N 1
ATOM 715 C CA . THR A 1 91 ? -2.160 18.900 -20.087 1.00 79.12 91 THR A CA 1
ATOM 716 C C . THR A 1 91 ? -2.589 19.858 -21.188 1.00 79.12 91 THR A C 1
ATOM 718 O O . THR A 1 91 ? -1.802 20.797 -21.460 1.00 79.12 91 THR A O 1
#